Protein AF-A0A2M6ZXA9-F1 (afdb_monomer)

Structure (mmCIF, N/CA/C/O backbone):
data_AF-A0A2M6ZXA9-F1
#
_entry.id   AF-A0A2M6ZXA9-F1
#
loop_
_atom_site.group_PDB
_atom_site.id
_atom_site.type_symbol
_atom_site.label_atom_id
_atom_site.label_alt_id
_atom_site.label_comp_id
_atom_site.label_asym_id
_atom_site.label_entity_id
_atom_site.label_seq_id
_atom_site.pdbx_PDB_ins_code
_atom_site.Cartn_x
_atom_site.Cartn_y
_atom_site.Cartn_z
_atom_site.occupancy
_atom_site.B_iso_or_equiv
_atom_site.auth_seq_id
_atom_site.auth_comp_id
_atom_site.auth_asym_id
_atom_site.auth_atom_id
_atom_site.pdbx_PDB_model_num
ATOM 1 N N . MET A 1 1 ? -25.359 -7.557 21.870 1.00 39.81 1 MET A N 1
ATOM 2 C CA . MET A 1 1 ? -24.408 -8.368 22.656 1.00 39.81 1 MET A CA 1
ATOM 3 C C . MET A 1 1 ? -23.441 -7.385 23.278 1.00 39.81 1 MET A C 1
ATOM 5 O O . MET A 1 1 ? -22.705 -6.752 22.534 1.00 39.81 1 MET A O 1
ATOM 9 N N . ASN A 1 2 ? -23.539 -7.156 24.586 1.00 39.16 2 ASN A N 1
ATOM 10 C CA . ASN A 1 2 ? -22.638 -6.235 25.275 1.00 39.16 2 ASN A CA 1
ATOM 11 C C . ASN A 1 2 ? -21.295 -6.946 25.421 1.00 39.16 2 ASN A C 1
ATOM 13 O O . ASN A 1 2 ? -21.212 -7.982 26.080 1.00 39.16 2 ASN A O 1
ATOM 17 N N . VAL A 1 3 ? -20.278 -6.444 24.729 1.00 51.16 3 VAL A N 1
ATOM 18 C CA . VAL A 1 3 ? -18.902 -6.900 24.907 1.00 51.16 3 VAL A CA 1
ATOM 19 C C . VAL A 1 3 ? -18.412 -6.213 26.175 1.00 51.16 3 VAL A C 1
ATOM 21 O O . VAL A 1 3 ? -18.128 -5.021 26.150 1.00 51.16 3 VAL A O 1
ATOM 24 N N . PHE A 1 4 ? -18.394 -6.929 27.298 1.00 53.25 4 PHE A N 1
ATOM 25 C CA . PHE A 1 4 ? -17.736 -6.433 28.504 1.00 53.25 4 PHE A CA 1
ATOM 26 C C . PHE A 1 4 ? -16.233 -6.409 28.217 1.00 53.25 4 PHE A C 1
ATOM 28 O O . PHE A 1 4 ? -15.622 -7.461 28.037 1.00 53.25 4 PHE A O 1
ATOM 35 N N . LEU A 1 5 ? -15.667 -5.210 28.081 1.00 58.50 5 LEU A N 1
ATOM 36 C CA . LEU A 1 5 ? -14.229 -5.022 27.927 1.00 58.50 5 LEU A CA 1
ATOM 37 C C . LEU A 1 5 ? -13.592 -5.226 29.304 1.00 58.50 5 LEU A C 1
ATOM 39 O O . LEU A 1 5 ? -13.891 -4.496 30.248 1.00 58.50 5 LEU A O 1
ATOM 43 N N . ASP A 1 6 ? -12.774 -6.265 29.424 1.00 61.78 6 ASP A N 1
ATOM 44 C CA . ASP A 1 6 ? -11.991 -6.539 30.625 1.00 61.78 6 ASP A CA 1
ATOM 45 C C . ASP A 1 6 ? -10.982 -5.393 30.846 1.00 61.78 6 ASP A C 1
ATOM 47 O O . ASP A 1 6 ? -10.340 -4.920 29.902 1.00 61.78 6 ASP A O 1
ATOM 51 N N . THR A 1 7 ? -10.881 -4.907 32.088 1.00 62.06 7 THR A N 1
ATOM 52 C CA . THR A 1 7 ? -10.081 -3.732 32.472 1.00 62.06 7 THR A CA 1
ATOM 53 C C . THR A 1 7 ? -8.588 -3.898 32.208 1.00 62.06 7 THR A C 1
ATOM 55 O O . THR A 1 7 ? -7.861 -2.901 32.180 1.00 62.06 7 THR A O 1
ATOM 58 N N . ASP A 1 8 ? -8.147 -5.135 31.991 1.00 78.38 8 ASP A N 1
ATOM 59 C CA . ASP A 1 8 ? -6.761 -5.479 31.691 1.00 78.38 8 ASP A CA 1
ATOM 60 C C . ASP A 1 8 ? -6.380 -5.223 30.221 1.00 78.38 8 ASP A C 1
ATOM 62 O O . ASP A 1 8 ? -5.196 -5.238 29.872 1.00 78.38 8 ASP A O 1
ATOM 66 N N . TYR A 1 9 ? -7.350 -4.927 29.347 1.00 73.19 9 TYR A N 1
ATOM 67 C CA . TYR A 1 9 ? -7.092 -4.618 27.941 1.00 73.19 9 TYR A CA 1
ATOM 68 C C . TYR A 1 9 ? -7.008 -3.105 27.680 1.00 73.19 9 TYR A C 1
ATOM 70 O O . TYR A 1 9 ? -7.763 -2.309 28.243 1.00 73.19 9 TYR A O 1
ATOM 78 N N . PRO A 1 10 ? -6.120 -2.662 26.767 1.00 76.44 10 PRO A N 1
ATOM 79 C CA . PRO A 1 10 ? -5.928 -1.239 26.478 1.00 76.44 10 PRO A CA 1
ATOM 80 C C . PRO A 1 10 ? -7.133 -0.581 25.783 1.00 76.44 10 PRO A C 1
ATOM 82 O O . PRO A 1 10 ? -7.239 0.646 25.776 1.00 76.44 10 PRO A O 1
ATOM 85 N N . ILE A 1 11 ? -8.050 -1.369 25.209 1.00 77.06 11 ILE A N 1
ATOM 86 C CA . ILE 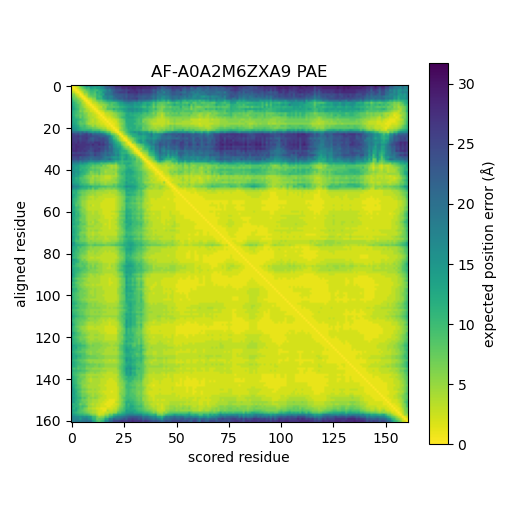A 1 11 ? -9.287 -0.880 24.589 1.00 77.06 11 ILE A CA 1
ATOM 87 C C . ILE A 1 11 ? -10.352 -0.776 25.681 1.00 77.06 11 ILE A C 1
ATOM 89 O O . ILE A 1 11 ? -10.968 -1.771 26.048 1.00 77.06 11 ILE A O 1
ATOM 93 N N . LYS A 1 12 ? -10.546 0.437 26.206 1.00 75.88 12 LYS A N 1
ATOM 94 C CA . LYS A 1 12 ? -11.426 0.695 27.361 1.00 75.88 12 LYS A CA 1
ATOM 95 C C . LYS A 1 12 ? -12.855 1.086 26.999 1.00 75.88 12 LYS A C 1
ATOM 97 O O . LYS A 1 12 ? -13.743 0.980 27.835 1.00 75.88 12 LYS A O 1
ATOM 102 N N . HIS A 1 13 ? -13.069 1.552 25.774 1.00 77.81 13 HIS A N 1
ATOM 103 C CA . HIS A 1 13 ? -14.364 2.028 25.306 1.00 77.81 13 HIS A CA 1
ATOM 104 C C . HIS A 1 13 ? -14.688 1.419 23.949 1.00 77.81 13 HIS A C 1
ATOM 106 O O . HIS A 1 13 ? -13.787 1.092 23.171 1.00 77.81 13 HIS A O 1
ATOM 112 N N . GLN A 1 14 ? -15.981 1.290 23.653 1.00 80.56 14 GLN A N 1
ATOM 113 C CA . GLN A 1 14 ? -16.404 0.984 22.298 1.00 80.56 14 GLN A CA 1
ATOM 114 C C . GLN A 1 14 ? -16.070 2.179 21.400 1.00 80.56 14 GLN A C 1
ATOM 116 O O . GLN A 1 14 ? -16.589 3.278 21.593 1.00 80.56 14 GLN A O 1
ATOM 121 N N . SER A 1 15 ? -15.242 1.937 20.390 1.00 82.69 15 SER A N 1
ATOM 122 C CA . SER A 1 15 ? -14.822 2.964 19.440 1.00 82.69 15 SER A CA 1
ATOM 123 C C . SER A 1 15 ? -15.032 2.500 18.007 1.00 82.69 15 SER A C 1
ATOM 125 O O . SER A 1 15 ? -15.017 1.300 17.718 1.00 82.69 15 SER A O 1
ATOM 127 N N . HIS A 1 16 ? -15.190 3.450 17.093 1.00 85.12 16 HIS A N 1
ATOM 128 C CA . HIS A 1 16 ? -15.173 3.192 15.656 1.00 85.12 16 HIS A CA 1
ATOM 129 C C . HIS A 1 16 ? -14.213 4.146 14.953 1.00 85.12 16 HIS A C 1
ATOM 131 O O . HIS A 1 16 ? -14.048 5.298 15.350 1.00 85.12 16 HIS A O 1
ATOM 137 N N . VAL A 1 17 ? -13.568 3.659 13.892 1.00 86.44 17 VAL A N 1
ATOM 138 C CA . VAL A 1 17 ? -12.767 4.509 13.007 1.00 86.44 17 VAL A CA 1
ATOM 139 C C . VAL A 1 17 ? -13.714 5.149 12.003 1.00 86.44 17 VAL A C 1
ATOM 141 O O . VAL A 1 17 ? -14.301 4.469 11.161 1.00 86.44 17 VAL A O 1
ATOM 144 N N . LYS A 1 18 ? -13.871 6.465 12.089 1.00 88.00 18 LYS A N 1
ATOM 145 C CA . LYS A 1 18 ? -14.553 7.265 11.081 1.00 88.00 18 LYS A CA 1
ATOM 146 C C . LYS A 1 18 ? -13.561 7.682 10.011 1.00 88.00 18 LYS A C 1
ATOM 148 O O . LYS A 1 18 ? -12.509 8.243 10.311 1.00 88.00 18 LYS A O 1
ATOM 153 N N . VAL A 1 19 ? -13.938 7.443 8.761 1.00 88.88 19 VAL A N 1
ATOM 154 C CA . VAL A 1 19 ? -13.206 7.912 7.587 1.00 88.88 19 VAL A CA 1
ATOM 155 C C . VAL A 1 19 ? -13.934 9.135 7.041 1.00 88.88 19 VAL A C 1
ATOM 157 O O . VAL A 1 19 ? -15.103 9.036 6.664 1.00 88.88 19 VAL A O 1
ATOM 160 N N . SER A 1 20 ? -13.276 10.292 7.003 1.00 84.62 20 SER A N 1
ATOM 161 C CA . SER A 1 20 ? -13.839 11.509 6.405 1.00 84.62 20 SER A CA 1
ATOM 162 C C . SER A 1 20 ? -12.994 12.004 5.242 1.00 84.62 20 SER A C 1
ATOM 164 O O . SER A 1 20 ? -11.771 12.034 5.312 1.00 84.62 20 SER A O 1
ATOM 166 N N . TYR A 1 21 ? -13.659 12.425 4.169 1.00 82.44 21 TYR A N 1
ATOM 167 C CA . TYR A 1 21 ? -13.004 13.025 3.012 1.00 82.44 21 TYR A CA 1
ATOM 168 C C . TYR A 1 21 ? -12.668 14.499 3.281 1.00 82.44 21 TYR A C 1
ATOM 170 O O . TYR A 1 21 ? -13.536 15.267 3.706 1.00 82.44 21 TYR A O 1
ATOM 178 N N . LYS A 1 22 ? -11.426 14.912 3.005 1.00 72.06 22 LYS A N 1
ATOM 179 C CA . LYS A 1 22 ? -10.969 16.303 3.135 1.00 72.06 22 LYS A CA 1
ATOM 180 C C . LYS A 1 22 ? -11.524 17.143 1.970 1.00 72.06 22 LYS A C 1
ATOM 182 O O . LYS A 1 22 ? -11.181 16.869 0.821 1.00 72.06 22 LYS A O 1
ATOM 187 N N . PRO A 1 23 ? -12.336 18.195 2.222 1.00 56.44 23 PRO A N 1
ATOM 188 C CA . PRO A 1 23 ? -13.037 18.948 1.169 1.00 56.44 23 PRO A CA 1
ATOM 189 C C . PRO A 1 23 ? -12.135 19.698 0.179 1.00 56.44 23 PRO A C 1
ATOM 191 O O . PRO A 1 23 ? -12.575 20.101 -0.898 1.00 56.44 23 PRO A O 1
ATOM 194 N N . SER A 1 24 ? -10.876 19.925 0.528 1.00 50.31 24 SER A N 1
ATOM 195 C CA . SER A 1 24 ? -9.909 20.611 -0.317 1.00 50.31 24 SER A CA 1
ATOM 196 C C . SER A 1 24 ? -9.079 19.570 -1.047 1.00 50.31 24 SER A C 1
ATOM 198 O O . SER A 1 24 ? -8.126 19.086 -0.466 1.00 50.31 24 SER A O 1
ATOM 200 N N . PHE A 1 25 ? -9.509 19.175 -2.243 1.00 50.62 25 PHE A N 1
ATOM 201 C CA . PHE A 1 25 ? -8.729 18.713 -3.405 1.00 50.62 25 PHE A CA 1
ATOM 202 C C . PHE A 1 25 ? -9.677 17.880 -4.272 1.00 50.62 25 PHE A C 1
ATOM 204 O O . PHE A 1 25 ? -9.598 16.653 -4.315 1.00 50.62 25 PHE A O 1
ATOM 211 N N . ARG A 1 26 ? -10.569 18.551 -5.020 1.00 44.22 26 ARG A N 1
ATOM 212 C CA . ARG A 1 26 ? -10.997 17.950 -6.291 1.00 44.22 26 ARG A CA 1
ATOM 213 C C . ARG A 1 26 ? -9.701 17.608 -7.035 1.00 44.22 26 ARG A C 1
ATOM 215 O O . ARG A 1 26 ? -8.825 18.476 -7.042 1.00 44.22 26 ARG A O 1
ATOM 222 N N . PRO A 1 27 ? -9.534 16.411 -7.617 1.00 43.78 27 PRO A N 1
ATOM 223 C CA . PRO A 1 27 ? -8.426 16.174 -8.526 1.00 43.78 27 PRO A CA 1
ATOM 224 C C . PRO A 1 27 ? -8.549 17.223 -9.632 1.00 43.78 27 PRO A C 1
ATOM 226 O O . PRO A 1 27 ? -9.426 17.129 -10.485 1.00 43.78 27 PRO A O 1
ATOM 229 N N . SER A 1 28 ? -7.773 18.301 -9.570 1.00 45.31 28 SER A N 1
ATOM 230 C CA . SER A 1 28 ? -7.583 19.130 -10.742 1.00 45.31 28 SER A CA 1
ATOM 231 C C . SER A 1 28 ? -6.740 18.289 -11.694 1.00 45.31 28 SER A C 1
ATOM 233 O O . SER A 1 28 ? -5.786 17.628 -11.281 1.00 45.31 28 SER A O 1
ATOM 235 N N . ASP A 1 29 ? -7.059 18.321 -12.987 1.00 44.78 29 ASP A N 1
ATOM 236 C CA . ASP A 1 29 ? -6.259 17.664 -14.035 1.00 44.78 29 ASP A CA 1
ATOM 237 C C . ASP A 1 29 ? -4.783 18.120 -14.034 1.00 44.78 29 ASP A C 1
ATOM 239 O O . ASP A 1 29 ? -3.919 17.544 -14.695 1.00 44.78 29 ASP A O 1
ATOM 243 N N . ARG A 1 30 ? -4.472 19.167 -13.263 1.00 46.06 30 ARG A N 1
ATOM 244 C CA . ARG A 1 30 ? -3.129 19.629 -12.950 1.00 46.06 30 ARG A CA 1
ATOM 245 C C . ARG A 1 30 ? -2.757 19.129 -11.560 1.00 46.06 30 ARG A C 1
ATOM 247 O O . ARG A 1 30 ? -3.238 19.672 -10.576 1.00 46.06 30 ARG A O 1
ATOM 254 N N . LYS A 1 31 ? -1.848 18.151 -11.478 1.00 47.00 31 LYS A N 1
ATOM 255 C CA . LYS A 1 31 ? -1.121 17.840 -10.236 1.00 47.00 31 LYS A CA 1
ATOM 256 C C . LYS A 1 31 ? -0.534 19.147 -9.690 1.00 47.00 31 LYS A C 1
ATOM 258 O O . LYS A 1 31 ? 0.481 19.611 -10.204 1.00 47.00 31 LYS A O 1
ATOM 263 N N . GLU A 1 32 ? -1.181 19.781 -8.716 1.00 48.62 32 GLU A N 1
ATOM 264 C CA . GLU A 1 32 ? -0.630 20.992 -8.119 1.00 48.62 32 GLU A CA 1
ATOM 265 C C . GLU A 1 32 ? 0.592 20.597 -7.282 1.00 48.62 32 GLU A C 1
ATOM 267 O O . GLU A 1 32 ? 0.453 19.801 -6.350 1.00 48.62 32 GLU A O 1
ATOM 272 N N . PRO A 1 33 ? 1.797 21.118 -7.589 1.00 52.16 33 PRO A N 1
ATOM 273 C CA . PRO A 1 33 ? 3.028 20.684 -6.928 1.00 52.16 33 PRO A CA 1
ATOM 274 C C . PRO A 1 33 ? 2.982 20.830 -5.401 1.00 52.16 33 PRO A C 1
ATOM 276 O O . PRO A 1 33 ? 3.595 20.044 -4.688 1.00 52.16 33 PRO A O 1
ATOM 279 N N . TRP A 1 34 ? 2.216 21.806 -4.901 1.00 49.62 34 TRP A N 1
ATOM 280 C CA . TRP A 1 34 ? 2.137 22.190 -3.490 1.00 49.62 34 TRP A CA 1
ATOM 281 C C . TRP A 1 34 ? 1.475 21.147 -2.580 1.00 49.62 34 TRP A C 1
ATOM 283 O O . TRP A 1 34 ? 1.812 21.081 -1.397 1.00 49.62 34 TRP A O 1
ATOM 293 N N . VAL A 1 35 ? 0.573 20.314 -3.112 1.00 53.94 35 VAL A N 1
ATOM 294 C CA . VAL A 1 35 ? -0.177 19.307 -2.331 1.00 53.94 35 VAL A CA 1
ATOM 295 C C . VAL A 1 35 ? 0.748 18.229 -1.770 1.00 53.94 35 VAL A C 1
ATOM 297 O O . VAL A 1 35 ? 0.505 17.704 -0.689 1.00 53.94 35 VAL A O 1
ATOM 300 N N . TYR A 1 36 ? 1.858 17.972 -2.464 1.00 60.69 36 TYR A N 1
ATOM 301 C CA . TYR A 1 36 ? 2.822 16.918 -2.153 1.00 60.69 36 TYR A CA 1
ATOM 302 C C . TYR A 1 36 ? 4.138 17.457 -1.572 1.00 60.69 36 TYR A C 1
ATOM 304 O O . TYR A 1 36 ? 5.149 16.757 -1.573 1.00 60.69 36 TYR A O 1
ATOM 312 N N . VAL A 1 37 ? 4.167 18.697 -1.071 1.00 62.50 37 VAL A N 1
ATOM 313 C CA . VAL A 1 37 ? 5.377 19.253 -0.427 1.00 62.50 37 VAL A CA 1
ATOM 314 C C . VAL A 1 37 ? 5.420 18.930 1.065 1.00 62.50 37 VAL A C 1
ATOM 316 O O . VAL A 1 37 ? 6.497 18.766 1.625 1.00 62.50 37 VAL A O 1
ATOM 319 N N . ARG A 1 38 ? 4.261 18.824 1.724 1.00 71.69 38 ARG A N 1
ATOM 320 C CA . ARG A 1 38 ? 4.175 18.557 3.167 1.00 71.69 38 ARG A CA 1
ATOM 321 C C . ARG A 1 38 ? 3.709 17.131 3.426 1.00 71.69 38 ARG A C 1
ATOM 323 O O . ARG A 1 38 ? 2.972 16.569 2.621 1.00 71.69 38 ARG A O 1
ATOM 330 N N . THR A 1 39 ? 4.129 16.561 4.544 1.00 77.12 39 THR A N 1
ATOM 331 C CA . THR A 1 39 ? 3.598 15.298 5.065 1.00 77.12 39 THR A CA 1
ATOM 332 C C . THR A 1 39 ? 2.130 15.499 5.458 1.00 77.12 39 THR A C 1
ATOM 334 O O . THR A 1 39 ? 1.797 16.549 6.029 1.00 77.12 39 THR A O 1
ATOM 337 N N . PRO A 1 40 ? 1.220 14.563 5.129 1.00 80.62 40 PRO A N 1
ATOM 338 C CA . PRO A 1 40 ? -0.170 14.678 5.540 1.00 80.62 40 PRO A CA 1
ATOM 339 C C . PRO A 1 40 ? -0.261 14.672 7.066 1.00 80.62 40 PRO A C 1
ATOM 341 O O . PRO A 1 40 ? 0.387 13.878 7.742 1.00 80.62 40 PRO A O 1
ATOM 344 N N . LYS A 1 41 ? -1.082 15.572 7.609 1.00 78.12 41 LYS A N 1
ATOM 345 C CA . LYS A 1 41 ? -1.436 15.542 9.028 1.00 78.12 41 LYS A CA 1
ATOM 346 C C . LYS A 1 41 ? -2.471 14.446 9.259 1.00 78.12 41 LYS A C 1
ATOM 348 O O . LYS A 1 41 ? -3.415 14.335 8.474 1.00 78.12 41 LYS A O 1
ATOM 353 N N . SER A 1 42 ? -2.294 13.691 10.334 1.00 79.31 42 SER A N 1
ATOM 354 C CA . SER A 1 42 ? -3.242 12.700 10.827 1.00 79.31 42 SER A CA 1
ATOM 355 C C . SER A 1 42 ? -3.322 12.806 12.345 1.00 79.31 42 SER A C 1
ATOM 357 O O . SER A 1 42 ? -2.301 12.994 13.002 1.00 79.31 42 SER A O 1
ATOM 359 N N . ASP A 1 43 ? -4.526 12.657 12.890 1.00 78.00 43 ASP A N 1
ATOM 360 C CA . ASP A 1 43 ? -4.731 12.579 14.339 1.00 78.00 43 ASP A CA 1
ATOM 361 C C . ASP A 1 43 ? -4.332 11.202 14.904 1.00 78.00 43 ASP A C 1
ATOM 363 O O . ASP A 1 43 ? -4.111 11.068 16.104 1.00 78.00 43 ASP A O 1
ATOM 367 N N . LEU A 1 44 ? -4.209 10.179 14.045 1.00 84.12 44 LEU A N 1
ATOM 368 C CA . LEU A 1 44 ? -3.799 8.822 14.432 1.00 84.12 44 LEU A CA 1
ATOM 369 C C . LEU A 1 44 ? -2.308 8.568 14.231 1.00 84.12 44 LEU A C 1
ATOM 371 O O . LEU A 1 44 ? -1.720 7.771 14.959 1.00 84.12 44 LEU A O 1
ATOM 375 N N . PHE A 1 45 ? -1.695 9.226 13.246 1.00 87.12 45 PHE A N 1
ATOM 376 C CA . PHE A 1 45 ? -0.314 8.965 12.858 1.00 87.12 45 PHE A CA 1
ATOM 377 C C . PHE A 1 45 ? 0.517 10.243 12.872 1.00 87.12 45 PHE A C 1
ATOM 379 O O . PHE A 1 45 ? 0.214 11.211 12.176 1.00 87.12 45 PHE A O 1
ATOM 386 N N . ASN A 1 46 ? 1.632 10.210 13.599 1.00 86.06 46 ASN A N 1
ATOM 387 C CA . ASN A 1 46 ? 2.672 11.226 13.506 1.00 86.06 46 ASN A CA 1
ATOM 388 C C . ASN A 1 46 ? 3.824 10.683 12.650 1.00 86.06 46 ASN A C 1
ATOM 390 O O . ASN A 1 46 ? 4.724 10.015 13.156 1.00 86.06 46 ASN A O 1
ATOM 394 N N . LEU A 1 47 ? 3.737 10.902 11.338 1.00 86.06 47 LEU A N 1
ATOM 395 C CA . LEU A 1 47 ? 4.684 10.359 10.363 1.00 86.06 47 LEU A CA 1
ATOM 396 C C . LEU A 1 47 ? 5.988 11.167 10.369 1.00 86.06 47 LEU A C 1
ATOM 398 O O . LEU A 1 47 ? 5.973 12.378 10.145 1.00 86.06 47 LEU A O 1
ATOM 402 N N . ALA A 1 48 ? 7.113 10.491 10.593 1.00 83.62 48 ALA A N 1
ATOM 403 C CA . ALA A 1 48 ? 8.438 11.058 10.371 1.00 83.62 48 ALA A CA 1
ATOM 404 C C . ALA A 1 48 ? 8.839 10.909 8.896 1.00 83.62 48 ALA A C 1
ATOM 406 O O . ALA A 1 48 ? 8.513 9.909 8.261 1.00 83.62 48 ALA A O 1
ATOM 407 N N . GLU A 1 49 ? 9.570 11.891 8.370 1.00 82.00 49 GLU A N 1
ATOM 408 C CA . GLU A 1 49 ? 10.173 11.818 7.036 1.00 82.00 49 GLU A CA 1
ATOM 409 C C . GLU A 1 49 ? 11.680 11.520 7.150 1.00 82.00 49 GLU A C 1
ATOM 411 O O . GLU A 1 49 ? 12.346 12.120 8.003 1.00 82.00 49 GLU A O 1
ATOM 416 N N . PRO A 1 50 ? 12.242 10.653 6.285 1.00 87.25 50 PRO A N 1
ATOM 417 C CA . PRO A 1 50 ? 11.544 9.868 5.262 1.00 87.25 50 PRO A CA 1
ATOM 418 C C . PRO A 1 50 ? 10.732 8.710 5.870 1.00 87.25 50 PRO A C 1
ATOM 420 O O . PRO A 1 50 ? 11.148 8.098 6.853 1.00 87.25 50 PRO A O 1
ATOM 423 N N . VAL A 1 51 ? 9.588 8.386 5.263 1.00 91.94 51 VAL A N 1
ATOM 424 C CA . VAL A 1 51 ? 8.777 7.220 5.655 1.00 91.94 51 VAL A CA 1
ATOM 425 C C . VAL A 1 51 ? 9.470 5.934 5.196 1.00 91.94 51 VAL A C 1
ATOM 427 O O . VAL A 1 51 ? 9.733 5.753 4.009 1.00 91.94 51 VAL A O 1
ATOM 430 N N . SER A 1 52 ? 9.773 5.040 6.140 1.00 94.75 52 SER A N 1
ATOM 431 C CA . SER A 1 52 ? 10.392 3.743 5.852 1.00 94.75 52 SER A CA 1
ATOM 432 C C . SER A 1 52 ? 9.396 2.744 5.259 1.00 94.75 52 SER A C 1
ATOM 434 O O . SER A 1 52 ? 8.186 2.867 5.446 1.00 94.75 52 SER A O 1
ATOM 436 N N . GLU A 1 53 ? 9.907 1.702 4.606 1.00 95.88 53 GLU A N 1
ATOM 437 C CA . GLU A 1 53 ? 9.096 0.582 4.113 1.00 95.88 53 GLU A CA 1
ATOM 438 C C . GLU A 1 53 ? 8.321 -0.108 5.245 1.00 95.88 53 GLU A C 1
ATOM 440 O O . GLU A 1 53 ? 7.118 -0.305 5.133 1.00 95.88 53 GLU A O 1
ATOM 445 N N . MET A 1 54 ? 8.940 -0.314 6.413 1.00 96.00 54 MET A N 1
ATOM 446 C CA . MET A 1 54 ? 8.242 -0.831 7.601 1.00 96.00 54 MET A CA 1
ATOM 447 C C . MET A 1 54 ? 7.046 0.029 8.026 1.00 96.00 54 MET A C 1
ATOM 449 O O . MET A 1 54 ? 6.032 -0.493 8.493 1.00 96.00 54 MET A O 1
ATOM 453 N N . MET A 1 55 ? 7.137 1.350 7.860 1.00 95.56 55 MET A N 1
ATOM 454 C CA . MET A 1 55 ? 6.000 2.226 8.120 1.00 95.56 55 MET A CA 1
ATOM 455 C C . MET A 1 55 ? 4.918 2.077 7.041 1.00 95.56 55 MET A C 1
ATOM 457 O O . MET A 1 55 ? 3.734 2.135 7.361 1.00 95.56 55 MET A O 1
ATOM 461 N N . VAL A 1 56 ? 5.291 1.818 5.784 1.00 97.12 56 VAL A N 1
ATOM 462 C CA . VAL A 1 56 ? 4.342 1.463 4.714 1.00 97.12 56 VAL A CA 1
ATOM 463 C C . VAL A 1 56 ? 3.609 0.165 5.043 1.00 97.12 56 VAL A C 1
ATOM 465 O O . VAL A 1 56 ? 2.383 0.155 4.961 1.00 97.12 56 VAL A O 1
ATOM 468 N N . VAL A 1 57 ? 4.312 -0.876 5.506 1.00 97.69 57 VAL A N 1
ATOM 469 C CA . VAL A 1 57 ? 3.701 -2.135 5.974 1.00 97.69 57 VAL A CA 1
ATOM 470 C C . VAL A 1 57 ? 2.681 -1.860 7.086 1.00 97.69 57 VAL A C 1
ATOM 472 O O . VAL A 1 57 ? 1.538 -2.318 7.020 1.00 97.69 57 VAL A O 1
ATOM 475 N N . TYR A 1 58 ? 3.062 -1.063 8.091 1.00 96.62 58 TYR A N 1
ATOM 476 C CA . TYR A 1 58 ? 2.185 -0.706 9.210 1.00 96.62 58 TYR A CA 1
ATOM 477 C C . TYR A 1 58 ? 0.920 0.039 8.751 1.00 96.62 58 TYR A C 1
ATOM 479 O O . TYR A 1 58 ? -0.198 -0.325 9.125 1.00 96.62 58 TYR A O 1
ATOM 487 N N . LEU A 1 59 ? 1.076 1.051 7.892 1.00 96.12 59 LEU A N 1
ATOM 488 C CA . LEU A 1 59 ? -0.045 1.819 7.345 1.00 96.12 59 LEU A CA 1
ATOM 489 C C . LEU A 1 59 ? -0.931 0.970 6.421 1.00 96.12 59 LEU A C 1
ATOM 491 O O . LEU A 1 59 ? -2.153 1.123 6.436 1.00 96.12 59 LEU A O 1
ATOM 495 N N . ALA A 1 60 ? -0.345 0.055 5.648 1.00 97.00 60 ALA A N 1
ATOM 496 C CA . ALA A 1 60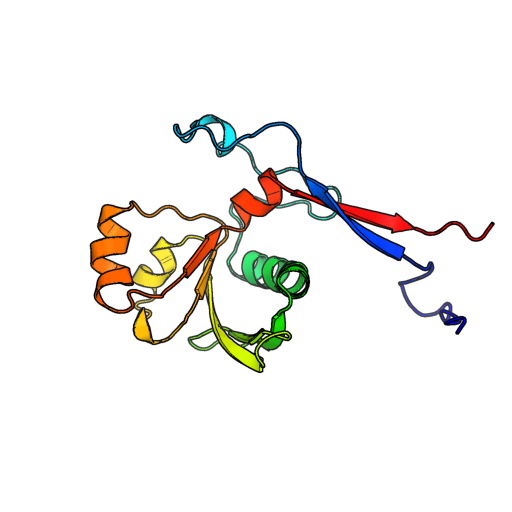 ? -1.085 -0.877 4.808 1.00 97.00 60 ALA A CA 1
ATOM 497 C C . ALA A 1 60 ? -1.948 -1.829 5.647 1.00 97.00 60 ALA A C 1
ATOM 499 O O . ALA A 1 60 ? -3.125 -2.017 5.337 1.00 97.00 60 ALA A O 1
ATOM 500 N N . GLY A 1 61 ? -1.406 -2.368 6.743 1.00 96.25 61 GLY A N 1
ATOM 501 C CA . GLY A 1 61 ? -2.162 -3.197 7.685 1.00 96.25 61 GLY A CA 1
ATOM 502 C C . GLY A 1 61 ? -3.350 -2.460 8.312 1.00 96.25 61 GLY A C 1
ATOM 503 O O . GLY A 1 61 ? -4.402 -3.057 8.527 1.00 96.25 61 GLY A O 1
ATOM 504 N N . PHE A 1 62 ? -3.219 -1.151 8.542 1.00 94.56 62 PHE A N 1
ATOM 505 C CA . PHE A 1 62 ? -4.321 -0.312 9.013 1.00 94.56 62 PHE A CA 1
ATOM 506 C C . PHE A 1 62 ? -5.390 -0.060 7.935 1.00 94.56 62 PHE A C 1
ATOM 508 O O . PHE A 1 62 ? -6.582 -0.056 8.240 1.00 94.56 62 PHE A O 1
ATOM 515 N N . ILE A 1 63 ? -4.982 0.171 6.683 1.00 94.62 63 ILE A N 1
ATOM 516 C CA . ILE A 1 63 ? -5.877 0.720 5.655 1.00 94.62 63 ILE A CA 1
ATOM 517 C C . ILE A 1 63 ? -6.516 -0.323 4.738 1.00 94.62 63 ILE A C 1
ATOM 519 O O . ILE A 1 63 ? -7.636 -0.123 4.278 1.00 94.62 63 ILE A O 1
ATOM 523 N N . THR A 1 64 ? -5.842 -1.442 4.474 1.00 96.12 64 THR A N 1
ATOM 524 C CA . THR A 1 64 ? -6.335 -2.483 3.556 1.00 96.12 64 THR A CA 1
ATOM 525 C C . THR A 1 64 ? -7.662 -3.126 3.986 1.00 96.12 64 THR A C 1
ATOM 527 O O . THR A 1 64 ? -8.475 -3.395 3.097 1.00 96.12 64 THR A O 1
ATOM 530 N N . PRO A 1 65 ? -8.009 -3.250 5.288 1.00 94.75 65 PRO A N 1
ATOM 531 C CA . PRO A 1 65 ? -9.363 -3.643 5.683 1.00 94.75 65 PRO A CA 1
ATOM 532 C C . PRO A 1 65 ? -10.456 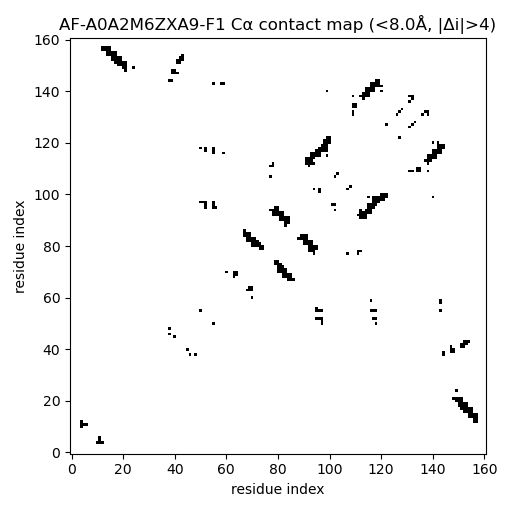-2.702 5.157 1.00 94.75 65 PRO A C 1
ATOM 534 O O . PRO A 1 65 ? -11.563 -3.146 4.863 1.00 94.75 65 PRO A O 1
ATOM 537 N N . LEU A 1 66 ? -10.152 -1.409 4.980 1.00 92.25 66 LEU A N 1
ATOM 538 C CA . LEU A 1 66 ? -11.088 -0.428 4.418 1.00 92.25 66 LEU A CA 1
ATOM 539 C C . LEU A 1 66 ? -11.279 -0.591 2.904 1.00 92.25 66 LEU A C 1
ATOM 541 O O . LEU A 1 66 ? -12.270 -0.105 2.365 1.00 92.25 66 LEU A O 1
ATOM 545 N N . PHE A 1 67 ? -10.365 -1.286 2.222 1.00 94.19 67 PHE A N 1
ATOM 546 C CA . PHE A 1 67 ? -10.533 -1.690 0.822 1.00 94.19 67 PHE A CA 1
ATOM 547 C C . PHE A 1 67 ? -11.402 -2.946 0.683 1.00 94.19 67 PHE A C 1
ATOM 549 O O . PHE A 1 67 ? -11.701 -3.355 -0.433 1.00 94.19 67 PHE A O 1
ATOM 556 N N . GLY A 1 68 ? -11.816 -3.557 1.800 1.00 96.88 68 GLY A N 1
ATOM 557 C CA . GLY A 1 68 ? -12.471 -4.862 1.800 1.00 96.88 68 GLY A CA 1
ATOM 558 C C . GLY A 1 68 ? -11.481 -6.016 1.663 1.00 96.88 68 GLY A C 1
ATOM 559 O O . GLY A 1 68 ? -11.878 -7.103 1.257 1.00 96.88 68 GLY A O 1
ATOM 560 N N . TRP A 1 69 ? -10.202 -5.801 1.984 1.00 98.12 69 TRP A N 1
ATOM 561 C CA . TRP A 1 69 ? -9.177 -6.838 1.916 1.00 98.12 69 TRP A CA 1
ATOM 562 C C . TRP A 1 69 ? -8.871 -7.413 3.293 1.00 98.12 69 TRP A C 1
ATOM 564 O O . TRP A 1 69 ? -8.697 -6.693 4.276 1.00 98.12 69 TRP A O 1
ATOM 574 N N . ARG A 1 70 ? -8.762 -8.736 3.354 1.00 97.56 70 ARG A N 1
ATOM 575 C CA . ARG A 1 70 ? -8.339 -9.487 4.532 1.00 97.56 70 ARG A CA 1
ATOM 576 C C . ARG A 1 70 ? -6.884 -9.909 4.370 1.00 97.56 70 ARG A C 1
ATOM 578 O O . ARG A 1 70 ? -6.547 -10.594 3.409 1.00 97.56 70 ARG A O 1
ATOM 585 N N . THR A 1 71 ? -6.032 -9.548 5.324 1.00 98.00 71 THR A N 1
ATOM 586 C CA . THR A 1 71 ? -4.632 -9.998 5.350 1.00 98.00 71 THR A CA 1
ATOM 587 C C . THR A 1 71 ? -4.560 -11.506 5.574 1.00 98.00 71 THR A C 1
ATOM 589 O O . THR A 1 71 ? -5.128 -12.009 6.544 1.00 98.00 71 THR A O 1
ATOM 592 N N . LEU A 1 72 ? -3.846 -12.222 4.702 1.00 98.12 72 LEU A N 1
ATOM 593 C CA . LEU A 1 72 ? -3.547 -13.646 4.878 1.00 98.12 72 LEU A CA 1
ATOM 594 C C . LEU A 1 72 ? -2.138 -13.855 5.439 1.00 98.12 72 LEU A C 1
ATOM 596 O O . LEU A 1 72 ? -1.962 -14.647 6.362 1.00 98.12 72 LEU A O 1
ATOM 600 N N . VAL A 1 73 ? -1.140 -13.150 4.899 1.00 97.94 73 VAL A N 1
ATOM 601 C CA . VAL A 1 73 ? 0.249 -13.202 5.381 1.00 97.94 73 VAL A CA 1
ATOM 602 C C . VAL A 1 73 ? 1.004 -11.921 5.024 1.00 97.94 73 VAL A C 1
ATOM 604 O O . VAL A 1 73 ? 0.738 -11.315 3.987 1.00 97.94 73 VAL A O 1
ATOM 607 N N . VAL A 1 74 ? 1.946 -11.544 5.890 1.00 98.06 74 VAL A N 1
ATOM 608 C CA . VAL A 1 74 ? 3.013 -10.561 5.649 1.00 98.06 74 VAL A CA 1
ATOM 609 C C . VAL A 1 74 ? 4.340 -11.254 5.970 1.00 98.06 74 VAL A C 1
ATOM 611 O O . VAL A 1 74 ? 4.405 -11.999 6.952 1.00 98.06 74 VAL A O 1
ATOM 614 N N . ARG A 1 75 ? 5.362 -11.070 5.137 1.00 96.44 75 ARG A N 1
ATOM 615 C CA . ARG A 1 75 ? 6.625 -11.824 5.168 1.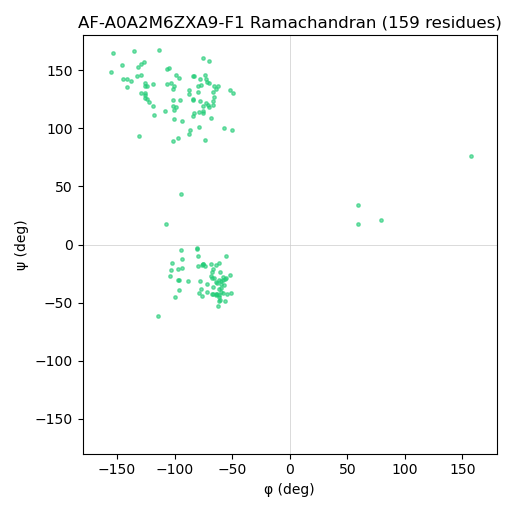00 96.44 75 ARG A CA 1
ATOM 616 C C . ARG A 1 75 ? 7.779 -11.002 4.589 1.00 96.44 75 ARG A C 1
ATOM 618 O O . ARG A 1 75 ? 7.545 -10.015 3.915 1.00 96.44 75 ARG A O 1
ATOM 625 N N . GLU A 1 76 ? 9.007 -11.449 4.840 1.00 94.00 76 GLU A N 1
ATOM 626 C CA . GLU A 1 76 ? 10.252 -10.852 4.320 1.00 94.00 76 GLU A CA 1
ATOM 627 C C . GLU A 1 76 ? 10.706 -11.562 3.026 1.00 94.00 76 GLU A C 1
ATOM 629 O O . GLU A 1 76 ? 11.866 -11.943 2.870 1.00 94.00 76 GLU A O 1
ATOM 634 N N . GLU A 1 77 ? 9.766 -11.848 2.122 1.00 94.75 77 GLU A N 1
ATOM 635 C CA . GLU A 1 77 ? 10.051 -12.447 0.815 1.00 94.75 77 GLU A CA 1
ATOM 636 C C . GLU A 1 77 ? 9.096 -11.892 -0.237 1.00 94.75 77 GLU A C 1
ATOM 638 O O . GLU A 1 77 ? 7.906 -11.752 0.025 1.00 94.75 77 GLU A O 1
ATOM 643 N N . PHE A 1 78 ? 9.599 -11.670 -1.450 1.00 97.31 78 PHE A N 1
ATOM 644 C CA . PHE A 1 78 ? 8.798 -11.176 -2.564 1.00 97.31 78 PHE A CA 1
ATOM 645 C C . PHE A 1 78 ? 7.737 -12.202 -3.028 1.00 97.31 78 PHE A C 1
ATOM 647 O O . PHE A 1 78 ? 8.086 -13.356 -3.318 1.00 97.31 78 PHE A O 1
ATOM 654 N N . PRO A 1 79 ? 6.456 -11.815 -3.207 1.00 97.69 79 PRO A N 1
ATOM 655 C CA . PRO A 1 79 ? 5.842 -10.560 -2.762 1.00 97.69 79 PRO A CA 1
ATOM 656 C C . PRO A 1 79 ? 5.620 -10.518 -1.243 1.00 97.69 79 PRO A C 1
ATOM 658 O O . PRO A 1 79 ? 5.209 -11.543 -0.674 1.00 97.69 79 PRO A O 1
ATOM 661 N N . ASP A 1 80 ? 5.816 -9.348 -0.632 1.00 98.25 80 ASP A N 1
ATOM 662 C CA . ASP A 1 80 ? 5.803 -9.128 0.826 1.00 98.25 80 ASP A CA 1
ATOM 663 C C . ASP A 1 80 ? 4.509 -9.537 1.525 1.00 98.25 80 ASP A C 1
ATOM 665 O O . ASP A 1 80 ? 4.494 -9.855 2.719 1.00 98.25 80 ASP A O 1
ATOM 669 N N . ALA A 1 81 ? 3.383 -9.499 0.815 1.00 98.44 81 ALA A N 1
ATOM 670 C CA . ALA A 1 81 ? 2.100 -9.832 1.401 1.00 98.44 81 ALA A CA 1
ATOM 671 C C . ALA A 1 81 ? 1.138 -10.519 0.441 1.00 98.44 81 ALA A C 1
ATOM 673 O O . ALA A 1 81 ? 1.158 -10.357 -0.782 1.00 98.44 81 ALA A O 1
ATOM 674 N N . LEU A 1 82 ? 0.233 -11.274 1.054 1.00 98.56 82 LEU A N 1
ATOM 675 C CA . LEU A 1 82 ? -0.926 -11.849 0.401 1.00 98.56 82 LEU A CA 1
ATOM 676 C C . LEU A 1 82 ? -2.175 -11.405 1.151 1.00 98.56 82 LEU A C 1
ATOM 678 O O . LEU A 1 82 ? -2.319 -11.647 2.353 1.00 98.56 82 LEU A O 1
ATOM 682 N N . PHE A 1 83 ? -3.095 -10.804 0.414 1.00 98.56 83 PHE A N 1
ATOM 683 C CA . PHE A 1 83 ? -4.428 -10.467 0.882 1.00 98.56 83 PHE A CA 1
ATOM 684 C C . PHE A 1 83 ? -5.469 -11.298 0.138 1.00 98.56 83 PHE A C 1
ATOM 686 O O . PHE A 1 83 ? -5.180 -11.936 -0.875 1.00 98.56 83 PHE A O 1
ATOM 693 N N . GLU A 1 84 ? -6.691 -11.270 0.643 1.00 98.44 84 GLU A N 1
ATOM 694 C CA . GLU A 1 84 ? -7.873 -11.771 -0.040 1.00 98.44 84 GLU A CA 1
ATOM 695 C C . GLU A 1 84 ? -8.928 -10.670 -0.089 1.00 98.44 84 GLU A C 1
ATOM 697 O O . GLU A 1 84 ? -9.252 -10.075 0.942 1.00 98.44 84 GLU A O 1
ATOM 702 N N . ASP A 1 85 ? -9.465 -10.396 -1.272 1.00 98.19 85 ASP A N 1
ATOM 703 C CA . ASP A 1 85 ? -10.627 -9.528 -1.416 1.00 98.19 85 ASP A CA 1
ATOM 704 C C . ASP A 1 85 ? -11.859 -10.249 -0.856 1.00 98.19 85 ASP A C 1
ATOM 706 O O . ASP A 1 85 ? -12.242 -11.315 -1.331 1.00 98.19 85 ASP A O 1
ATOM 710 N N . VAL A 1 86 ? -12.483 -9.688 0.178 1.00 97.06 86 VAL A N 1
ATOM 711 C CA . VAL A 1 86 ? -13.609 -10.323 0.882 1.00 97.06 86 VAL A CA 1
ATOM 712 C C . VAL A 1 86 ? -14.860 -10.409 -0.004 1.00 97.06 86 VAL A C 1
ATOM 714 O O . VAL A 1 86 ? -15.719 -11.261 0.225 1.00 97.06 86 VAL A O 1
ATOM 717 N N . GLY A 1 87 ? -14.985 -9.543 -1.013 1.00 97.00 87 GLY A N 1
ATOM 718 C CA . GLY A 1 87 ? -16.102 -9.544 -1.952 1.00 97.00 87 GLY A CA 1
ATOM 719 C C . GLY A 1 87 ? -15.970 -10.614 -3.035 1.00 97.00 87 GLY A C 1
ATOM 720 O O . GLY A 1 87 ? -16.963 -11.271 -3.356 1.00 97.00 87 GLY A O 1
ATOM 721 N N . SER A 1 88 ? -14.769 -10.805 -3.591 1.00 97.50 88 SER A N 1
ATOM 722 C CA . SER A 1 88 ? -14.533 -11.757 -4.692 1.00 97.50 88 SER A CA 1
ATOM 723 C C . SER A 1 88 ? -13.884 -13.082 -4.270 1.00 97.50 88 SER A C 1
ATOM 725 O O . SER A 1 88 ? -13.963 -14.061 -5.012 1.00 97.50 88 SER A O 1
ATOM 727 N N . ASN A 1 89 ? -13.299 -13.157 -3.073 1.00 97.38 89 ASN A N 1
ATOM 728 C CA . ASN A 1 89 ? -12.378 -14.209 -2.614 1.00 97.38 89 ASN A CA 1
ATOM 729 C C . ASN A 1 89 ? -11.107 -14.344 -3.476 1.00 97.38 89 ASN A C 1
ATOM 731 O O . ASN A 1 89 ? -10.428 -15.374 -3.433 1.00 97.38 89 ASN A O 1
ATOM 735 N N . GLU A 1 90 ? -10.777 -13.334 -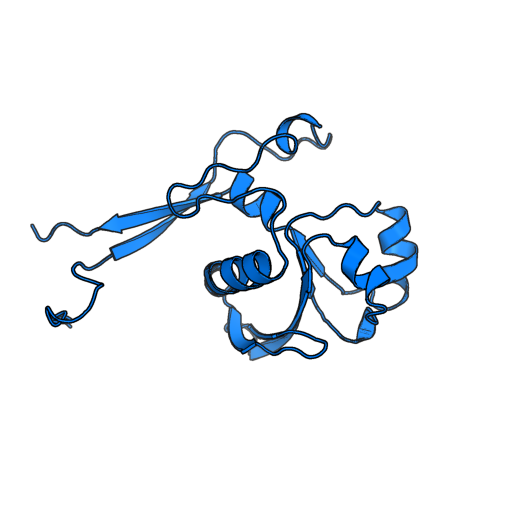4.283 1.00 98.06 90 GLU A N 1
ATOM 736 C CA . GLU A 1 90 ? -9.546 -13.336 -5.067 1.00 98.06 90 GLU A CA 1
ATOM 737 C C . GLU A 1 90 ? -8.345 -12.986 -4.194 1.00 98.06 90 GLU A C 1
ATOM 739 O O . GLU 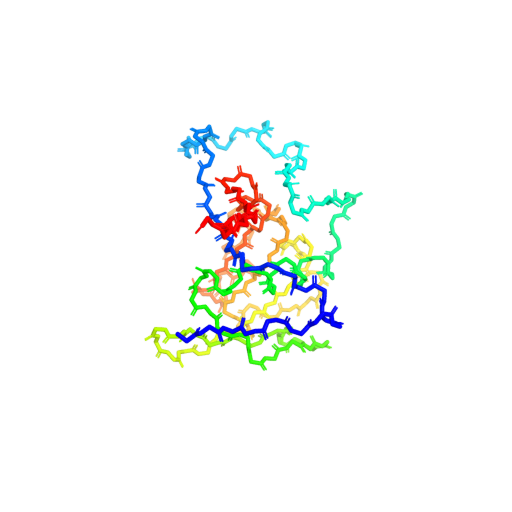A 1 90 ? -8.406 -12.135 -3.306 1.00 98.06 90 GLU A O 1
ATOM 744 N N . LYS A 1 91 ? -7.223 -13.651 -4.470 1.00 98.31 91 LYS A N 1
ATOM 745 C CA . LYS A 1 91 ? -5.952 -13.365 -3.811 1.00 98.31 91 LYS A CA 1
ATOM 746 C C . LYS A 1 91 ? -5.307 -12.138 -4.443 1.00 98.31 91 LYS A C 1
ATOM 748 O O . LYS A 1 91 ? -5.227 -12.057 -5.663 1.00 98.31 91 LYS A O 1
ATOM 753 N N . VAL A 1 92 ? -4.780 -11.250 -3.609 1.00 98.56 92 VAL A N 1
ATOM 754 C CA . VAL A 1 92 ? -4.054 -10.050 -4.032 1.00 98.56 92 VAL A CA 1
ATOM 755 C C . VAL A 1 92 ? -2.625 -10.141 -3.511 1.00 98.56 92 VAL A C 1
ATOM 757 O O . VAL A 1 92 ? -2.396 -10.090 -2.300 1.00 98.56 92 VAL A O 1
ATOM 760 N N . ARG A 1 93 ? -1.659 -10.313 -4.416 1.00 98.69 93 ARG A N 1
ATOM 761 C CA . ARG A 1 93 ? -0.225 -10.313 -4.103 1.00 98.69 93 ARG A CA 1
ATOM 762 C C . ARG A 1 93 ? 0.273 -8.876 -4.062 1.00 98.69 93 ARG A C 1
ATOM 764 O O . ARG A 1 93 ? 0.113 -8.144 -5.041 1.00 98.69 93 ARG A O 1
ATOM 771 N N . VAL A 1 94 ? 0.878 -8.479 -2.953 1.00 98.75 94 VAL A N 1
ATOM 772 C CA . VAL A 1 94 ? 1.268 -7.092 -2.704 1.00 98.75 94 VAL A CA 1
ATOM 773 C C . VAL A 1 94 ? 2.751 -7.004 -2.411 1.00 98.75 94 VAL A C 1
ATOM 775 O O . VAL A 1 94 ? 3.253 -7.790 -1.615 1.00 98.75 94 VAL A O 1
ATOM 778 N N . GLU A 1 95 ? 3.393 -6.011 -3.018 1.00 98.75 95 GLU A N 1
ATOM 779 C CA . GLU A 1 95 ? 4.719 -5.546 -2.618 1.00 98.75 95 GLU A CA 1
ATOM 780 C C . GLU A 1 95 ? 4.632 -4.197 -1.909 1.00 98.75 95 GLU A C 1
ATOM 782 O O . GLU A 1 95 ? 3.876 -3.319 -2.351 1.00 98.75 95 GLU A O 1
ATOM 787 N N . PHE A 1 96 ? 5.389 -4.029 -0.823 1.00 98.62 96 PHE A N 1
ATOM 788 C CA . PHE A 1 96 ? 5.475 -2.776 -0.089 1.00 98.62 96 PHE A CA 1
ATOM 789 C C . PHE A 1 96 ? 6.747 -2.028 -0.432 1.00 98.62 96 PHE A C 1
ATOM 791 O O . PHE A 1 96 ? 7.833 -2.576 -0.420 1.00 98.62 96 PHE A O 1
ATOM 798 N N . GLU A 1 97 ? 6.619 -0.728 -0.684 1.00 98.19 97 GLU A N 1
ATOM 799 C CA . GLU A 1 97 ? 7.783 0.080 -1.030 1.00 98.19 97 GLU A CA 1
ATOM 800 C C . GLU A 1 97 ? 7.735 1.464 -0.395 1.00 98.19 97 GLU A C 1
ATOM 802 O O . GLU A 1 97 ? 6.697 2.127 -0.353 1.00 98.19 97 GLU A O 1
ATOM 807 N N . SER A 1 98 ? 8.877 1.987 0.048 1.00 97.12 98 SER A N 1
ATOM 808 C CA . SER A 1 98 ? 8.921 3.397 0.470 1.00 97.12 98 SER A CA 1
ATOM 809 C C . 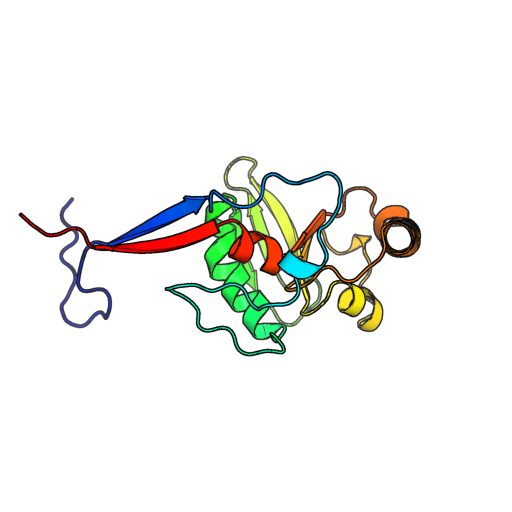SER A 1 98 ? 8.640 4.343 -0.714 1.00 97.12 98 SER A C 1
ATOM 811 O O . SER A 1 98 ? 7.843 5.277 -0.609 1.00 97.12 98 SER A O 1
ATOM 813 N N . SER A 1 99 ? 9.215 4.066 -1.885 1.00 96.75 99 SER A N 1
ATOM 814 C CA . SER A 1 99 ? 8.947 4.777 -3.139 1.00 96.75 99 SER A CA 1
ATOM 815 C C . SER A 1 99 ? 8.719 3.785 -4.270 1.00 96.75 99 SER A C 1
ATOM 817 O O . SER A 1 99 ? 9.401 2.774 -4.332 1.00 96.75 99 SER A O 1
ATOM 819 N N . SER A 1 100 ? 7.831 4.084 -5.220 1.00 97.00 100 SER A N 1
ATOM 820 C CA . SER A 1 100 ? 7.538 3.162 -6.335 1.00 97.00 100 SER A CA 1
ATOM 821 C C . SER A 1 100 ? 8.766 2.726 -7.149 1.00 97.00 100 SER A C 1
ATOM 823 O O . SER A 1 100 ? 8.756 1.642 -7.717 1.00 97.00 100 SER A O 1
ATOM 825 N N . SER A 1 101 ? 9.814 3.558 -7.230 1.00 97.06 101 SER A N 1
ATOM 826 C CA . SER A 1 101 ? 11.060 3.203 -7.923 1.00 97.06 101 SER A CA 1
ATOM 827 C C . SER A 1 101 ? 11.850 2.095 -7.228 1.00 97.06 101 SER A C 1
ATOM 829 O O . SER A 1 101 ? 12.534 1.349 -7.922 1.00 97.06 101 SER A O 1
ATOM 831 N N . ASN A 1 102 ? 11.732 1.966 -5.902 1.00 97.75 102 ASN A N 1
ATOM 832 C CA . ASN A 1 102 ? 12.462 0.964 -5.127 1.00 97.75 102 ASN A CA 1
ATOM 833 C C . ASN A 1 102 ? 12.132 -0.462 -5.588 1.00 97.75 102 ASN A C 1
ATOM 835 O O . ASN A 1 102 ? 13.029 -1.293 -5.644 1.00 97.75 102 ASN A O 1
ATOM 839 N N . PHE A 1 103 ? 10.906 -0.692 -6.070 1.00 98.12 103 PHE A N 1
ATOM 840 C CA . PHE A 1 103 ? 10.495 -1.951 -6.694 1.00 98.12 103 PHE A CA 1
ATOM 841 C C . PHE A 1 103 ? 11.465 -2.404 -7.798 1.00 98.12 103 PHE A C 1
ATOM 843 O O . PHE A 1 103 ? 11.818 -3.578 -7.911 1.00 98.12 103 PHE A O 1
ATOM 850 N N . LEU A 1 104 ? 11.918 -1.453 -8.625 1.00 97.31 104 LEU A N 1
ATOM 851 C CA . LEU A 1 104 ? 12.898 -1.714 -9.676 1.00 97.31 104 LEU A CA 1
ATOM 852 C C . LEU A 1 104 ? 14.315 -1.838 -9.108 1.00 97.31 104 LEU A C 1
ATOM 854 O O . LEU A 1 104 ? 15.071 -2.687 -9.572 1.00 97.31 104 LEU A O 1
ATOM 858 N N . ASP A 1 105 ? 14.666 -1.024 -8.109 1.00 97.25 105 ASP A N 1
ATOM 859 C CA . ASP A 1 105 ? 15.985 -1.056 -7.462 1.00 97.25 105 ASP A CA 1
ATOM 860 C C . ASP A 1 105 ? 16.241 -2.404 -6.757 1.00 97.25 105 ASP A C 1
ATOM 862 O O . ASP A 1 105 ? 17.365 -2.912 -6.763 1.00 97.25 105 ASP A O 1
ATOM 866 N N . HIS A 1 106 ? 15.190 -3.026 -6.219 1.00 96.25 106 HIS A N 1
ATOM 867 C CA . HIS A 1 106 ? 15.206 -4.363 -5.626 1.00 96.25 106 HIS A CA 1
ATOM 868 C C . HIS A 1 106 ? 15.141 -5.503 -6.665 1.00 96.25 106 HIS A C 1
ATOM 870 O O . HIS A 1 106 ? 15.286 -6.673 -6.313 1.00 96.25 106 HIS A O 1
ATOM 876 N N . ASN A 1 107 ? 15.010 -5.188 -7.959 1.00 96.94 107 ASN A N 1
ATOM 877 C CA . ASN A 1 107 ? 14.843 -6.145 -9.061 1.00 96.94 107 ASN A CA 1
ATOM 878 C C . ASN A 1 107 ? 13.599 -7.044 -8.930 1.00 96.94 107 ASN A C 1
ATOM 880 O O . ASN A 1 107 ? 13.622 -8.207 -9.351 1.00 96.94 107 ASN A O 1
ATOM 884 N N . HIS A 1 108 ? 12.501 -6.524 -8.377 1.00 97.56 108 HIS A N 1
ATOM 885 C CA . HIS A 1 108 ? 11.237 -7.250 -8.356 1.00 97.56 108 HIS A CA 1
ATOM 886 C C . HIS A 1 108 ? 10.617 -7.317 -9.755 1.00 97.56 108 HIS A C 1
ATOM 888 O O . HIS A 1 108 ? 10.645 -6.360 -10.531 1.00 97.56 108 HIS A O 1
ATOM 894 N N . SER A 1 109 ? 10.051 -8.477 -10.091 1.00 97.75 109 SER A N 1
ATOM 895 C CA . SER A 1 109 ? 9.360 -8.682 -11.367 1.00 97.75 109 SER A CA 1
ATOM 896 C C . SER A 1 109 ? 7.914 -8.182 -11.258 1.00 97.75 109 SER A C 1
ATOM 898 O O . SER A 1 109 ? 7.173 -8.681 -10.408 1.00 97.75 109 SER A O 1
ATOM 900 N N . PRO A 1 110 ? 7.456 -7.270 -12.137 1.00 98.06 110 PRO A N 1
ATOM 901 C CA . PRO A 1 110 ? 6.057 -6.839 -12.211 1.00 98.06 110 PRO A CA 1
ATOM 902 C C . PRO A 1 110 ? 5.035 -7.980 -12.329 1.00 98.06 110 PRO A C 1
ATOM 904 O O . PRO A 1 110 ? 3.888 -7.812 -11.925 1.00 98.06 110 PRO A O 1
ATOM 907 N N . SER A 1 111 ? 5.417 -9.140 -12.877 1.00 97.75 111 SER A N 1
ATOM 908 C CA . SER A 1 111 ? 4.538 -10.320 -12.967 1.00 97.75 111 SER A CA 1
ATOM 909 C C . SER A 1 111 ? 4.351 -11.065 -11.629 1.00 97.75 111 SER A C 1
ATOM 911 O O . SER A 1 111 ? 3.416 -11.860 -11.459 1.00 97.75 111 SER A O 1
ATOM 913 N N . GLY A 1 112 ? 5.232 -10.806 -10.658 1.00 97.69 112 GLY A N 1
ATOM 914 C CA . GLY A 1 112 ? 5.258 -11.476 -9.361 1.00 97.69 112 GLY A CA 1
ATOM 915 C C . GLY A 1 112 ? 4.235 -10.963 -8.347 1.00 97.69 112 GLY A C 1
ATOM 916 O O . GLY A 1 112 ? 3.891 -11.702 -7.422 1.00 97.69 112 GLY A O 1
ATOM 917 N N . CYS A 1 113 ? 3.686 -9.764 -8.550 1.00 98.44 113 CYS A N 1
ATOM 918 C CA . CYS A 1 113 ? 2.653 -9.174 -7.703 1.00 98.44 113 CYS A CA 1
ATOM 919 C C . CYS A 1 113 ? 1.522 -8.543 -8.531 1.00 98.44 113 CYS A C 1
ATOM 921 O O . CYS A 1 113 ? 1.630 -8.373 -9.744 1.00 98.44 113 CYS A O 1
ATOM 923 N N . ASP A 1 114 ? 0.415 -8.228 -7.865 1.00 98.62 114 ASP A N 1
ATOM 924 C CA . ASP A 1 114 ? -0.771 -7.614 -8.471 1.00 98.62 114 ASP A CA 1
ATOM 925 C C . ASP A 1 114 ? -0.855 -6.119 -8.129 1.00 98.62 114 ASP A C 1
ATOM 927 O O . ASP A 1 114 ? -1.401 -5.311 -8.889 1.00 98.62 114 ASP A O 1
ATOM 931 N N . VAL A 1 115 ? -0.279 -5.730 -6.987 1.00 98.69 115 VAL A N 1
ATOM 932 C CA . VAL A 1 115 ? -0.308 -4.360 -6.478 1.00 98.69 115 VAL A CA 1
ATOM 933 C C . VAL A 1 115 ? 1.029 -3.997 -5.836 1.00 98.69 115 VAL A C 1
ATOM 935 O O . VAL A 1 115 ? 1.566 -4.749 -5.031 1.00 98.69 115 VAL A O 1
ATOM 938 N N . ILE A 1 116 ? 1.523 -2.799 -6.134 1.00 98.69 116 ILE A N 1
ATOM 939 C CA . ILE A 1 116 ? 2.570 -2.133 -5.356 1.00 98.69 116 ILE A CA 1
ATOM 940 C C . ILE A 1 116 ? 1.877 -1.134 -4.429 1.00 98.69 116 ILE A C 1
ATOM 942 O O . ILE A 1 116 ? 1.210 -0.207 -4.900 1.00 98.69 116 ILE A O 1
ATOM 946 N N . ILE A 1 117 ? 2.014 -1.305 -3.117 1.00 98.62 117 ILE A N 1
ATOM 947 C CA . ILE A 1 117 ? 1.579 -0.311 -2.135 1.00 98.62 117 ILE A CA 1
ATOM 948 C C . ILE A 1 117 ? 2.812 0.463 -1.692 1.00 98.62 117 ILE A C 1
ATOM 950 O O . ILE A 1 117 ? 3.707 -0.093 -1.066 1.00 98.62 117 ILE A O 1
ATOM 954 N N . CYS A 1 118 ? 2.852 1.761 -1.985 1.00 97.94 118 CYS A N 1
ATOM 955 C CA . CYS A 1 118 ? 3.993 2.593 -1.633 1.00 97.94 118 CYS A CA 1
ATOM 956 C C . CYS A 1 118 ? 3.613 3.844 -0.848 1.00 97.94 118 CYS A C 1
ATOM 958 O O . CYS A 1 118 ? 2.493 4.350 -0.974 1.00 97.94 118 CYS A O 1
ATOM 960 N N . TRP A 1 119 ? 4.558 4.406 -0.083 1.00 95.94 119 TRP A N 1
ATOM 961 C CA . TRP A 1 119 ? 4.345 5.739 0.490 1.00 95.94 119 TRP A CA 1
ATOM 962 C C . TRP A 1 119 ? 4.199 6.776 -0.626 1.00 95.94 119 TRP A C 1
ATOM 964 O O . TRP A 1 119 ? 3.181 7.467 -0.669 1.00 95.94 119 TRP A O 1
ATOM 974 N N . GLN A 1 120 ? 5.149 6.833 -1.567 1.00 94.06 120 GLN A N 1
ATOM 975 C CA . GLN A 1 120 ? 5.148 7.797 -2.670 1.00 94.06 120 GLN A CA 1
ATOM 976 C C . GLN A 1 120 ? 5.352 7.144 -4.050 1.00 94.06 120 GLN A C 1
ATOM 978 O O . GLN A 1 120 ? 6.326 6.434 -4.282 1.00 94.06 120 GLN A O 1
ATOM 983 N N . ASP A 1 121 ? 4.485 7.477 -5.011 1.00 94.88 121 ASP A N 1
ATOM 984 C CA . ASP A 1 121 ? 4.663 7.133 -6.430 1.00 94.88 121 ASP A CA 1
ATOM 985 C C . ASP A 1 121 ? 5.491 8.227 -7.122 1.00 94.88 121 ASP A C 1
ATOM 987 O O . ASP A 1 121 ? 4.982 9.282 -7.519 1.00 94.88 121 ASP A O 1
ATOM 991 N N . ASN A 1 122 ? 6.799 7.997 -7.209 1.00 94.06 122 ASN A N 1
ATOM 992 C CA . ASN A 1 122 ? 7.780 8.922 -7.777 1.00 94.06 122 ASN A CA 1
ATOM 993 C C . ASN A 1 122 ? 8.080 8.663 -9.265 1.00 94.06 122 ASN A C 1
ATOM 995 O O . ASN A 1 122 ? 8.805 9.443 -9.885 1.00 94.06 122 ASN A O 1
ATOM 999 N N . MET A 1 123 ? 7.523 7.606 -9.860 1.00 94.75 123 MET A N 1
ATOM 1000 C CA . MET A 1 123 ? 7.801 7.242 -11.248 1.00 94.75 123 MET A CA 1
ATOM 1001 C C . MET A 1 123 ? 6.943 8.022 -12.252 1.00 94.75 123 MET A C 1
ATOM 1003 O O . MET A 1 123 ? 5.750 8.291 -12.054 1.00 94.75 123 MET A O 1
ATOM 1007 N N . SER A 1 124 ? 7.534 8.336 -13.408 1.00 94.62 124 SER A N 1
ATOM 1008 C CA . SER A 1 124 ? 6.802 8.942 -14.519 1.00 94.62 124 SER A CA 1
ATOM 1009 C C . SER A 1 124 ? 5.829 7.941 -15.157 1.00 94.62 124 SER A C 1
ATOM 1011 O O . SER A 1 124 ? 5.994 6.723 -15.073 1.00 94.62 124 SER A O 1
ATOM 1013 N N . ARG A 1 125 ? 4.798 8.441 -15.853 1.00 93.94 125 ARG A N 1
ATOM 1014 C CA . ARG A 1 125 ? 3.881 7.568 -16.609 1.00 93.94 125 ARG A CA 1
ATOM 1015 C C . ARG A 1 125 ? 4.621 6.767 -17.687 1.00 93.94 125 ARG A C 1
ATOM 1017 O O . ARG A 1 125 ? 4.273 5.614 -17.911 1.00 93.94 125 ARG A O 1
ATOM 1024 N N . ALA A 1 126 ? 5.613 7.376 -18.339 1.00 95.25 126 ALA A N 1
ATOM 1025 C CA . ALA A 1 126 ? 6.398 6.728 -19.384 1.00 95.25 126 ALA A CA 1
ATOM 1026 C C . ALA A 1 126 ? 7.274 5.602 -18.815 1.00 95.25 126 ALA A C 1
ATOM 1028 O O . ALA A 1 126 ? 7.307 4.515 -19.386 1.00 95.25 126 ALA A O 1
ATOM 1029 N N . ASP A 1 127 ? 7.911 5.824 -17.662 1.00 95.50 127 ASP A N 1
ATOM 1030 C CA . ASP A 1 127 ? 8.727 4.796 -17.010 1.00 95.50 127 ASP A CA 1
ATOM 1031 C C . ASP A 1 127 ? 7.880 3.629 -16.521 1.00 95.50 127 ASP A C 1
ATOM 1033 O O . ASP A 1 127 ? 8.236 2.483 -16.766 1.00 95.50 127 ASP A O 1
ATOM 1037 N N . LYS A 1 128 ? 6.712 3.891 -15.926 1.00 97.06 128 LYS A N 1
ATOM 1038 C CA . LYS A 1 128 ? 5.794 2.814 -15.528 1.00 97.06 128 LYS A CA 1
ATOM 1039 C C . LYS A 1 128 ? 5.283 2.014 -16.719 1.00 97.06 128 LYS A C 1
ATOM 1041 O O . LYS A 1 128 ? 5.252 0.792 -16.659 1.00 97.06 128 LYS A O 1
ATOM 1046 N N . ALA A 1 129 ? 4.928 2.688 -17.815 1.00 96.94 129 ALA A N 1
ATOM 1047 C CA . ALA A 1 129 ? 4.509 2.011 -19.038 1.00 96.94 129 ALA A CA 1
ATOM 1048 C C . ALA A 1 129 ? 5.611 1.098 -19.595 1.00 96.94 129 ALA A C 1
ATOM 1050 O O . ALA A 1 129 ? 5.322 -0.011 -20.026 1.00 96.94 129 ALA A O 1
ATOM 1051 N N . ARG A 1 130 ? 6.866 1.557 -19.561 1.00 97.19 130 ARG A N 1
ATOM 1052 C CA . ARG A 1 130 ? 8.019 0.822 -20.087 1.00 97.19 130 ARG A CA 1
ATOM 1053 C C . ARG A 1 130 ? 8.475 -0.320 -19.178 1.00 97.19 130 ARG A C 1
ATOM 1055 O O . ARG A 1 130 ? 8.792 -1.385 -19.690 1.00 97.19 130 ARG A O 1
ATOM 1062 N N . CYS A 1 131 ? 8.556 -0.082 -17.872 1.00 96.56 131 CYS A N 1
ATOM 1063 C CA . CYS A 1 131 ? 9.240 -0.974 -16.935 1.00 96.56 131 CYS A CA 1
ATOM 1064 C C . CYS A 1 131 ? 8.293 -1.848 -16.107 1.00 96.56 131 CYS A C 1
ATOM 1066 O O . CYS A 1 131 ? 8.734 -2.867 -15.599 1.00 96.56 131 CYS A O 1
ATOM 1068 N N . LEU A 1 132 ? 7.024 -1.454 -15.944 1.00 97.31 132 LEU A N 1
ATOM 1069 C CA . LEU A 1 132 ? 6.058 -2.189 -15.121 1.00 97.31 132 LEU A CA 1
ATOM 1070 C C . LEU A 1 132 ? 4.934 -2.772 -15.982 1.00 97.31 132 LEU A C 1
ATOM 1072 O O . LEU A 1 132 ? 4.780 -3.985 -16.091 1.00 97.31 132 LEU A O 1
ATOM 1076 N N . PHE A 1 133 ? 4.177 -1.902 -16.653 1.00 97.25 133 PHE A N 1
ATOM 1077 C CA . PHE A 1 133 ? 2.949 -2.298 -17.351 1.00 97.25 133 PHE A CA 1
ATOM 1078 C C . PHE A 1 133 ? 3.196 -3.039 -18.665 1.00 97.25 133 PHE A C 1
ATOM 1080 O O . PHE A 1 133 ? 2.292 -3.695 -19.172 1.00 97.25 133 PHE A O 1
ATOM 1087 N N . ALA A 1 134 ? 4.407 -2.949 -19.215 1.00 96.75 134 ALA A N 1
ATOM 1088 C CA . ALA A 1 134 ? 4.812 -3.785 -20.338 1.00 96.75 134 ALA A CA 1
ATOM 1089 C C . ALA A 1 134 ? 4.856 -5.275 -19.958 1.00 96.75 134 ALA A C 1
ATOM 1091 O O . ALA A 1 134 ? 4.573 -6.121 -20.801 1.00 96.75 134 ALA A O 1
ATOM 1092 N N . GLU A 1 135 ? 5.196 -5.588 -18.704 1.00 96.81 135 GLU A N 1
ATOM 1093 C CA . GLU A 1 135 ? 5.297 -6.961 -18.201 1.00 96.81 135 GLU A CA 1
ATOM 1094 C C . GLU A 1 135 ? 4.015 -7.411 -17.491 1.00 96.81 135 GLU A C 1
ATOM 1096 O O . GLU A 1 135 ? 3.567 -8.537 -17.688 1.00 96.81 135 GLU A O 1
ATOM 1101 N N . ASN A 1 136 ? 3.387 -6.522 -16.719 1.00 98.00 136 ASN A N 1
ATOM 1102 C CA . ASN A 1 136 ? 2.088 -6.765 -16.101 1.00 98.00 136 ASN A CA 1
ATOM 1103 C C . ASN A 1 136 ? 1.141 -5.576 -16.358 1.00 98.00 136 ASN A C 1
ATOM 1105 O O . ASN A 1 136 ? 1.145 -4.610 -15.587 1.00 98.00 136 ASN A O 1
ATOM 1109 N N . PRO A 1 137 ? 0.322 -5.625 -17.428 1.00 97.62 137 PRO A N 1
ATOM 1110 C CA . PRO A 1 137 ? -0.607 -4.548 -17.782 1.00 97.62 137 PRO A CA 1
ATOM 1111 C C . PRO A 1 137 ? -1.661 -4.244 -16.711 1.00 97.62 137 PRO A C 1
ATOM 1113 O O . PRO A 1 137 ? -2.197 -3.133 -16.675 1.00 97.62 137 PRO A O 1
ATOM 1116 N N . ASP A 1 138 ? -1.952 -5.216 -15.846 1.00 97.69 138 ASP A N 1
ATOM 1117 C CA . ASP A 1 138 ? -2.989 -5.112 -14.825 1.00 97.69 138 ASP A CA 1
ATOM 1118 C C . ASP A 1 138 ? -2.462 -4.622 -13.471 1.00 97.69 138 ASP A C 1
ATOM 1120 O O . ASP A 1 138 ? -3.275 -4.188 -12.646 1.00 97.69 138 ASP A O 1
ATOM 1124 N N . LEU A 1 139 ? -1.134 -4.587 -13.280 1.00 98.38 139 LEU A N 1
ATOM 1125 C CA . LEU A 1 139 ? -0.471 -4.130 -12.057 1.00 98.38 139 LEU A CA 1
ATOM 1126 C C . LEU A 1 139 ? -1.016 -2.772 -11.596 1.00 98.38 139 LEU A C 1
ATOM 1128 O O . LEU A 1 139 ? -1.079 -1.802 -12.362 1.00 98.38 139 LEU A O 1
ATOM 1132 N N . LYS A 1 140 ? -1.381 -2.678 -10.316 1.00 97.94 140 LYS A N 1
ATOM 1133 C CA . LYS A 1 140 ? -1.832 -1.423 -9.701 1.00 97.94 140 LYS A CA 1
ATOM 1134 C C . LYS A 1 140 ? -0.754 -0.832 -8.805 1.00 97.94 140 LYS A C 1
ATOM 1136 O O . LYS A 1 140 ? 0.055 -1.543 -8.227 1.00 97.94 140 LYS A O 1
ATOM 1141 N N . ILE A 1 141 ? -0.778 0.491 -8.662 1.00 98.00 141 ILE A N 1
ATOM 1142 C CA . ILE A 1 141 ? 0.048 1.207 -7.687 1.00 98.00 141 ILE A CA 1
ATOM 1143 C C . ILE A 1 141 ? -0.885 1.997 -6.780 1.00 98.00 1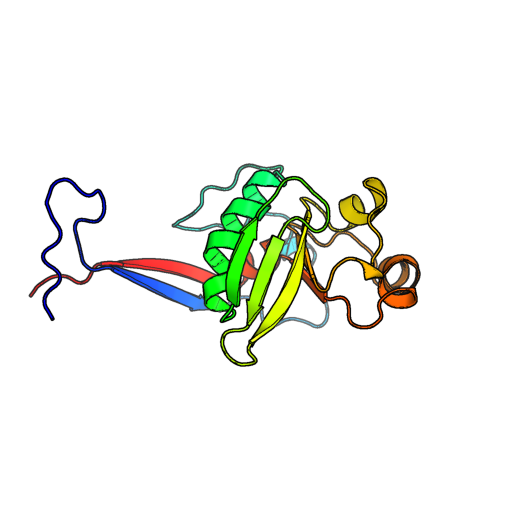41 ILE A C 1
ATOM 1145 O O . ILE A 1 141 ? -1.669 2.820 -7.262 1.00 98.00 141 ILE A O 1
ATOM 1149 N N . ILE A 1 142 ? -0.795 1.748 -5.478 1.00 97.50 142 ILE A N 1
ATOM 1150 C CA . ILE A 1 142 ? -1.531 2.472 -4.445 1.00 97.50 142 ILE A CA 1
ATOM 1151 C C . ILE A 1 142 ? -0.538 3.350 -3.689 1.00 97.50 142 ILE A C 1
ATOM 1153 O O . ILE A 1 142 ? 0.347 2.861 -2.994 1.00 97.50 142 ILE A O 1
ATOM 1157 N N . GLU A 1 143 ? -0.707 4.665 -3.807 1.00 95.19 143 GLU A N 1
ATOM 1158 C CA . GLU A 1 143 ? 0.111 5.645 -3.094 1.00 95.19 143 GLU A CA 1
ATOM 1159 C C . GLU A 1 143 ? -0.568 6.049 -1.781 1.00 95.19 143 GLU A C 1
ATOM 1161 O O . GLU A 1 143 ? -1.532 6.825 -1.780 1.00 95.19 143 GLU A O 1
ATOM 1166 N N . LEU A 1 144 ? -0.047 5.563 -0.654 1.00 94.62 144 LEU A N 1
ATOM 1167 C CA . LEU A 1 144 ? -0.605 5.842 0.669 1.00 94.62 144 LEU A CA 1
ATOM 1168 C C . LEU A 1 144 ? -0.566 7.333 0.997 1.00 94.62 144 LEU A C 1
ATOM 1170 O O . LEU A 1 144 ? -1.544 7.860 1.527 1.00 94.62 144 LEU A O 1
ATOM 1174 N N . ARG A 1 145 ? 0.497 8.051 0.618 1.00 91.12 145 ARG A N 1
ATOM 1175 C CA . ARG A 1 145 ? 0.607 9.490 0.881 1.00 91.12 145 ARG A CA 1
ATOM 1176 C C . ARG A 1 145 ? -0.588 10.272 0.337 1.00 91.12 145 ARG A C 1
ATOM 1178 O O . ARG A 1 145 ? -1.139 11.112 1.048 1.00 91.12 145 ARG A O 1
ATOM 1185 N N . LYS A 1 146 ? -1.054 9.961 -0.879 1.00 88.50 146 LYS A N 1
ATOM 1186 C CA . LYS A 1 146 ? -2.285 10.543 -1.448 1.00 88.50 146 LYS A CA 1
ATOM 1187 C C . LYS A 1 146 ? -3.513 10.216 -0.613 1.00 88.50 146 LYS A C 1
ATOM 1189 O O . LYS A 1 146 ? -4.329 11.102 -0.375 1.00 88.50 146 LYS A O 1
ATOM 1194 N N . ILE A 1 147 ? -3.646 8.975 -0.152 1.00 89.88 147 ILE A N 1
ATOM 1195 C CA . ILE A 1 147 ? -4.789 8.574 0.669 1.00 89.88 147 ILE A CA 1
ATOM 1196 C C . ILE A 1 147 ? -4.815 9.383 1.972 1.00 89.88 147 ILE A C 1
ATOM 1198 O O . ILE A 1 147 ? -5.824 10.013 2.268 1.00 89.88 147 ILE A O 1
ATOM 1202 N N . PHE A 1 148 ? -3.695 9.490 2.685 1.00 89.19 148 PHE A N 1
ATOM 1203 C CA . PHE A 1 148 ? -3.607 10.288 3.917 1.00 89.19 148 PHE A CA 1
ATOM 1204 C C . PHE A 1 148 ? -3.757 11.809 3.688 1.00 89.19 148 PHE A C 1
ATOM 1206 O O . PHE A 1 148 ? -4.131 12.553 4.601 1.00 89.19 148 PHE A O 1
ATOM 1213 N N . HIS A 1 149 ? -3.528 12.300 2.465 1.00 84.94 149 HIS A N 1
ATOM 1214 C CA . HIS A 1 149 ? -3.860 13.677 2.080 1.00 84.94 149 HIS A CA 1
ATOM 1215 C C . HIS A 1 149 ? -5.346 13.905 1.797 1.00 84.94 149 HIS A C 1
ATOM 1217 O O . HIS A 1 149 ? -5.820 15.018 2.014 1.00 84.94 149 HIS A O 1
ATOM 1223 N N . HIS A 1 150 ? -6.066 12.902 1.294 1.00 82.62 150 HIS A N 1
ATOM 1224 C CA . HIS A 1 150 ? -7.475 13.033 0.905 1.00 82.62 150 HIS A CA 1
ATOM 1225 C C . HIS A 1 150 ? -8.453 12.558 1.977 1.00 82.62 150 HIS A C 1
ATOM 1227 O O . HIS A 1 150 ? -9.608 12.981 1.971 1.00 82.62 150 HIS A O 1
ATOM 1233 N N . TYR A 1 151 ? -7.996 11.721 2.901 1.00 87.19 151 TYR A N 1
ATOM 1234 C CA . TYR A 1 151 ? -8.821 11.125 3.936 1.00 87.19 151 TYR A CA 1
ATOM 1235 C C . TYR A 1 151 ? -8.231 11.401 5.318 1.00 87.19 151 TYR A C 1
ATOM 1237 O O . TYR A 1 151 ? -7.016 11.359 5.519 1.00 87.19 151 TYR A O 1
ATOM 1245 N N . ASP A 1 152 ? -9.115 11.702 6.262 1.00 86.88 152 ASP A N 1
ATOM 1246 C CA . ASP A 1 152 ? -8.845 11.629 7.692 1.00 86.88 152 ASP A CA 1
ATOM 1247 C C . ASP A 1 152 ? -9.402 10.330 8.251 1.00 86.88 152 ASP A C 1
ATOM 1249 O O . ASP A 1 152 ? -10.462 9.852 7.837 1.00 86.88 152 ASP A O 1
ATOM 1253 N N . PHE A 1 153 ? -8.687 9.810 9.237 1.00 88.44 153 PHE A N 1
ATOM 1254 C CA . PHE A 1 153 ? -9.085 8.669 10.038 1.00 88.44 153 PHE A CA 1
ATOM 1255 C C . PHE A 1 153 ? -9.175 9.173 11.470 1.00 88.44 153 PHE A C 1
ATOM 1257 O O . PHE A 1 153 ? -8.186 9.672 11.999 1.00 88.44 153 PHE A O 1
ATOM 1264 N N . VAL A 1 154 ? -10.355 9.093 12.074 1.00 86.44 154 VAL A N 1
ATOM 1265 C CA . VAL A 1 154 ? -10.610 9.593 13.428 1.00 86.44 154 VAL A CA 1
ATOM 1266 C C . VAL A 1 154 ? -11.200 8.459 14.248 1.00 86.44 154 VAL A C 1
ATOM 1268 O O . VAL A 1 154 ? -12.142 7.804 13.807 1.00 86.44 154 VAL A O 1
ATOM 1271 N N . VAL A 1 155 ? -10.654 8.213 15.436 1.00 85.81 155 VAL A N 1
ATOM 1272 C CA . VAL A 1 155 ? -11.254 7.277 16.391 1.00 85.81 155 VAL A CA 1
ATOM 1273 C C . VAL A 1 155 ? -12.328 8.031 17.165 1.00 85.81 155 VAL A C 1
ATOM 1275 O O . VAL A 1 155 ? -12.023 8.9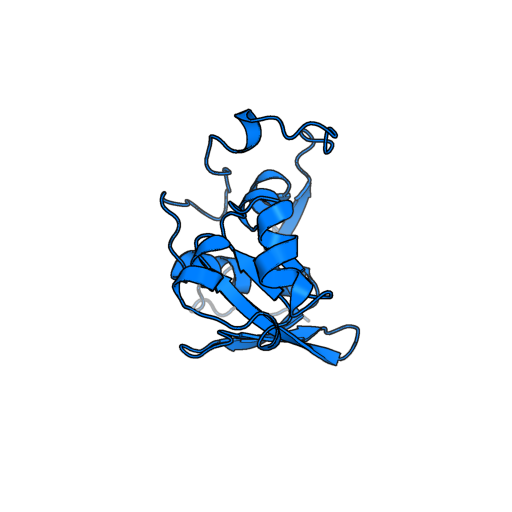20 17.955 1.00 85.81 155 VAL A O 1
ATOM 1278 N N . GLU A 1 156 ? -13.587 7.685 16.926 1.00 86.25 156 GLU A N 1
ATOM 1279 C CA . GLU A 1 156 ? -14.723 8.202 17.684 1.00 86.25 156 GLU A CA 1
ATOM 1280 C C . GLU A 1 156 ? -15.061 7.205 18.797 1.00 86.25 156 GLU A C 1
ATOM 1282 O O . GLU A 1 156 ? -15.282 6.018 18.542 1.00 86.25 156 GLU A O 1
ATOM 1287 N N . ILE A 1 157 ? -15.072 7.690 20.037 1.00 83.44 157 ILE A N 1
ATOM 1288 C CA . ILE A 1 157 ? -15.481 6.924 21.214 1.00 83.44 157 ILE A CA 1
ATOM 1289 C C . ILE A 1 157 ? -16.993 7.082 21.364 1.00 83.44 157 ILE A C 1
ATOM 1291 O O . ILE A 1 157 ? -17.511 8.196 21.276 1.00 83.44 157 ILE A O 1
ATOM 1295 N N . LYS A 1 158 ? -17.713 5.980 21.579 1.00 76.38 158 LYS A N 1
ATOM 1296 C CA . LYS A 1 158 ? -19.118 6.061 21.977 1.00 76.38 158 LYS A CA 1
ATOM 1297 C C . LYS A 1 158 ? -19.185 6.378 23.463 1.00 76.38 158 LYS A C 1
ATOM 1299 O O . LYS A 1 158 ? -18.794 5.547 24.279 1.00 76.38 158 LYS A O 1
ATOM 1304 N N . ASP A 1 159 ? -19.699 7.556 23.796 1.00 66.31 159 ASP A N 1
ATOM 1305 C CA . ASP A 1 159 ? -20.103 7.850 25.165 1.00 66.31 159 ASP A CA 1
ATOM 1306 C C . ASP A 1 159 ? -21.296 6.951 25.523 1.00 66.31 159 ASP A C 1
ATOM 1308 O O . ASP A 1 159 ? -22.310 6.927 24.819 1.00 66.31 159 ASP A O 1
ATOM 1312 N N . GLU A 1 160 ? -21.160 6.171 26.595 1.00 57.62 160 GLU A N 1
ATOM 1313 C CA . GLU A 1 160 ? -22.274 5.437 27.194 1.00 57.62 160 GLU A CA 1
ATOM 1314 C C . GLU A 1 160 ? -23.170 6.448 27.928 1.00 57.62 160 GLU A C 1
ATOM 1316 O O . GLU A 1 160 ? -22.926 6.780 29.087 1.00 57.62 160 GLU A O 1
ATOM 1321 N N . SER A 1 161 ? -24.162 7.002 27.223 1.00 53.03 161 SER A N 1
ATOM 1322 C CA . SER A 1 161 ? -25.261 7.769 27.830 1.00 53.03 161 SER A CA 1
ATOM 1323 C C . SER A 1 161 ? -26.298 6.853 28.466 1.00 53.03 161 SER A C 1
ATOM 1325 O O . SER A 1 161 ? -26.731 5.924 27.740 1.00 53.03 161 SER A O 1
#

Mean predicted aligned error: 6.94 Å

Radius of gyration: 17.97 Å; Cα contacts (8 Å, |Δi|>4): 234; chains: 1; bounding box: 41×36×53 Å

Nearest PDB structures (foldseek):
  6w3h-assembly2_C  TM=4.148E-01  e=4.360E-01  Homo sapiens
  4mo5-assembly1_A  TM=3.895E-01  e=1.635E+00  Pseudomonas aeruginosa
  6kns-assembly3_C-2  TM=3.375E-01  e=1.974E+00  Bacillus subtilis
  6ku2-assembly1_A  TM=3.924E-01  e=8.394E+00  Chlorobium limicola

Secondary structure (DSSP, 8-state):
------TTSS--S-EEEEEEE-SS----SS--GGGGSSPPP-SS--PPSSPPHHHHHHHHHHHGGGGTEEEEEE-SSSS-EEEEETTT--EEEEEEEEETTHHHHTT--GGG-SEEEEEE----HHHHHHHTTTT-TT-EEEEHHHHHHHEEEEEEE----

Foldseek 3Di:
DDDPDDPPDPCPFDKDKDKDFDPPPDPDVDPDVVLPPDFFDAPVDDDDPPHFLVNLVVVCVVCVVVVQKAWPDAPPDPQRGWIARNVPRDIFRERTEQEPCVCVVVVPALVRGQEYEYQYDPDDPVCCVVRRCVRPVRYYYHHVRVVSSGMYIDMDGDDPD

Sequence (161 aa):
MNVFLDTDYPIKHQSHVKVSYKPSFRPSDRKEPWVYVRTPKSDLFNLAEPVSEMMVVYLAGFITPLFGWRTLVVREEFPDALFEDVGSNEKVRVEFESSSSNFLDHNHSPSGCDVIICWQDNMSRADKARCLFAENPDLKIIELRKIFHHYDFVVEIKDES

pLDDT: mean 86.24, std 16.38, range [39.16, 98.75]

Solvent-accessible surface area (backbone atoms only — not comparable to full-atom values): 9686 Å² total; per-residue (Å²): 131,87,78,81,67,58,86,90,45,93,63,83,65,65,64,47,79,46,77,44,76,48,88,82,67,74,85,52,98,60,84,61,73,72,76,74,73,58,84,59,78,51,91,79,48,88,80,63,85,82,60,46,42,72,54,35,50,53,51,44,69,68,47,38,55,79,75,43,32,44,83,74,49,75,55,100,48,92,46,29,26,37,31,27,32,69,87,78,70,44,76,42,32,27,33,69,23,36,33,51,56,48,47,60,77,72,66,59,58,44,73,66,32,45,32,40,42,15,36,37,75,77,64,52,73,67,54,41,46,66,72,32,36,67,72,21,74,78,49,41,78,47,42,49,49,59,48,45,56,43,37,47,58,43,80,47,70,61,78,90,124